Protein AF-A0A841LJJ7-F1 (afdb_monomer)

Solvent-accessible surface area (backbone atoms only — not comparable to full-atom values): 4726 Å² total; per-residue (Å²): 131,89,77,77,69,58,70,66,57,56,50,50,52,50,34,29,34,70,56,77,35,57,70,69,61,43,26,63,75,69,72,41,92,42,69,66,58,50,52,53,54,30,58,75,68,77,44,63,78,45,68,80,69,92,39,73,67,48,51,51,50,51,53,53,54,46,66,66,48,54,68,61,65,76,73,72,122

Nearest PDB structures (foldseek):
  6fal-assembly1_A  TM=4.093E-01  e=2.923E+00  Escherichia coli
  1p4w-assembly1_A  TM=4.399E-01  e=3.825E+00  Erwinia amylovora
  4ldz-assembly1_B  TM=4.469E-01  e=4.091E+00  Bacillus subtilis subsp. subtilis str. 168
  6pax-assembly1_A  TM=3.970E-01  e=5.726E+00  Homo sapiens

pLDDT: mean 83.34, std 13.65, range [39.03, 95.75]

Secondary structure (DSSP, 8-state):
------HHHHHHHHHHHTTSS-HHHHHHHTT-SSHHHHHHHHHHTTPPPPPPP--HHHHHHHHHHHHHHHHHHSS--

Foldseek 3Di:
DPPPDDPVLLVLLVCQLQVVDDQVRSCVVNVHPHVVSSVVVCVVVVGDGHDPPPDPVVVVVVVVVCVVVVVVVVPPD

Radius of gyration: 17.48 Å; Cα contacts (8 Å, |Δi|>4): 49; chains: 1; bounding box: 38×37×41 Å

Structure (mmCIF, N/CA/C/O backbone):
data_AF-A0A841LJJ7-F1
#
_entry.id   AF-A0A841LJJ7-F1
#
loop_
_atom_site.group_PDB
_atom_site.id
_atom_site.type_symbol
_atom_site.label_atom_id
_atom_site.label_alt_id
_atom_site.label_comp_id
_atom_site.label_asym_id
_atom_site.label_entity_id
_atom_site.label_seq_id
_atom_site.pdbx_PDB_ins_code
_atom_site.Cartn_x
_atom_site.Cartn_y
_atom_site.Cartn_z
_atom_site.occupancy
_atom_site.B_iso_or_equiv
_atom_site.auth_seq_id
_atom_site.auth_comp_id
_atom_site.auth_asym_id
_atom_site.auth_atom_id
_atom_site.pdbx_PDB_model_num
ATOM 1 N N . MET A 1 1 ? -11.301 -13.108 21.052 1.00 39.03 1 MET A N 1
ATOM 2 C CA . MET A 1 1 ? -11.456 -11.644 20.950 1.00 39.03 1 MET A CA 1
ATOM 3 C C . MET A 1 1 ? -11.538 -11.322 19.473 1.00 39.03 1 MET A C 1
ATOM 5 O O . MET A 1 1 ? -10.503 -11.265 18.822 1.00 39.03 1 MET A O 1
ATOM 9 N N . ASP A 1 2 ? -12.752 -11.208 18.943 1.00 50.22 2 ASP A N 1
ATOM 10 C CA . ASP A 1 2 ? -13.002 -10.728 17.585 1.00 50.22 2 ASP A CA 1
ATOM 11 C C . ASP A 1 2 ? -12.602 -9.256 17.506 1.00 50.22 2 ASP A C 1
ATOM 13 O O . ASP A 1 2 ? -13.355 -8.358 17.881 1.00 50.22 2 ASP A O 1
ATOM 17 N N . ASN A 1 3 ? -11.358 -9.010 17.099 1.00 53.09 3 ASN A N 1
ATOM 18 C CA . ASN A 1 3 ? -10.831 -7.666 16.931 1.00 53.09 3 ASN A CA 1
ATOM 19 C C . ASN A 1 3 ? -11.243 -7.164 15.542 1.00 53.09 3 ASN A C 1
ATOM 21 O O . ASN A 1 3 ? -10.447 -7.160 14.605 1.00 53.09 3 ASN A O 1
ATOM 25 N N . ALA A 1 4 ? -12.526 -6.833 15.388 1.00 60.94 4 ALA A N 1
ATOM 26 C CA . ALA A 1 4 ? -13.029 -6.201 14.178 1.00 60.94 4 ALA A CA 1
ATOM 27 C C . ALA A 1 4 ? -12.337 -4.841 14.026 1.00 60.94 4 ALA A C 1
ATOM 29 O O . ALA A 1 4 ? -12.575 -3.907 14.793 1.00 60.94 4 ALA A O 1
ATOM 30 N N . LEU A 1 5 ? -11.432 -4.750 13.058 1.00 65.31 5 LEU A N 1
ATOM 31 C CA . LEU A 1 5 ? -10.725 -3.516 12.753 1.00 65.31 5 LEU A CA 1
ATOM 32 C C . LEU A 1 5 ? -11.731 -2.440 12.313 1.00 65.31 5 LEU A C 1
ATOM 34 O O . LEU A 1 5 ? -12.720 -2.767 11.650 1.00 65.31 5 LEU A O 1
ATOM 38 N N . PRO A 1 6 ? -11.478 -1.153 12.615 1.00 80.25 6 PRO A N 1
ATOM 39 C CA . PRO A 1 6 ? -12.294 -0.067 12.088 1.00 80.25 6 PRO A CA 1
ATOM 40 C C . PRO A 1 6 ? -12.394 -0.180 10.561 1.00 80.25 6 PRO A C 1
ATOM 42 O O . PRO A 1 6 ? -11.375 -0.390 9.895 1.00 80.25 6 PRO A O 1
ATOM 45 N N . GLN A 1 7 ? -13.598 -0.035 10.000 1.00 78.62 7 GLN A N 1
ATOM 46 C CA . GLN A 1 7 ? -13.829 -0.182 8.553 1.00 78.62 7 GLN A CA 1
ATOM 47 C C . GLN A 1 7 ? -12.911 0.730 7.720 1.00 78.62 7 GLN A C 1
ATOM 49 O O . GLN A 1 7 ? -12.439 0.333 6.653 1.00 78.62 7 GLN A O 1
ATOM 54 N N . ASP A 1 8 ? -12.578 1.905 8.255 1.00 88.44 8 ASP A N 1
ATOM 55 C CA . ASP A 1 8 ? -11.660 2.864 7.639 1.00 88.44 8 ASP A CA 1
ATOM 56 C C . ASP A 1 8 ? -10.224 2.335 7.552 1.00 88.44 8 ASP A C 1
ATOM 58 O O . ASP A 1 8 ? -9.557 2.501 6.531 1.00 88.44 8 ASP A O 1
ATOM 62 N N . ARG A 1 9 ? -9.748 1.627 8.586 1.00 92.31 9 ARG A N 1
ATOM 63 C CA . ARG A 1 9 ? -8.404 1.029 8.598 1.00 92.31 9 ARG A CA 1
ATOM 64 C C . ARG A 1 9 ? -8.282 -0.032 7.510 1.00 92.31 9 ARG A C 1
ATOM 66 O O . ARG A 1 9 ? -7.313 -0.027 6.754 1.00 92.31 9 ARG A O 1
ATOM 73 N N . VAL A 1 10 ? -9.276 -0.915 7.410 1.00 92.19 10 VAL A N 1
ATOM 74 C CA . VAL A 1 10 ? -9.302 -1.975 6.390 1.00 92.19 10 VAL A CA 1
ATOM 75 C C . VAL A 1 10 ? -9.357 -1.370 4.986 1.00 92.19 10 VAL A C 1
ATOM 77 O O . VAL A 1 10 ? -8.643 -1.830 4.095 1.00 92.19 10 VAL A O 1
ATOM 80 N N . GLN A 1 11 ? -10.146 -0.311 4.773 1.00 94.00 11 GLN A N 1
ATOM 81 C CA . GLN A 1 11 ? -10.171 0.402 3.491 1.00 94.00 11 GLN A CA 1
ATOM 82 C C . GLN A 1 11 ? -8.816 1.021 3.134 1.00 94.00 11 GLN A C 1
ATOM 84 O O . GLN A 1 11 ? -8.368 0.884 1.998 1.00 94.00 11 GLN A O 1
ATOM 89 N N . LEU A 1 12 ? -8.140 1.661 4.089 1.00 95.12 12 LEU A N 1
ATOM 90 C CA . LEU A 1 12 ? -6.823 2.263 3.866 1.00 95.12 12 LEU A CA 1
ATOM 91 C C . LEU A 1 12 ? -5.758 1.214 3.520 1.00 95.12 12 LEU A C 1
ATOM 93 O O . LEU A 1 12 ? -4.961 1.432 2.607 1.00 95.12 12 LEU A O 1
ATOM 97 N N . LEU A 1 13 ? -5.776 0.060 4.192 1.00 95.31 13 LEU A N 1
ATOM 98 C CA . LEU A 1 13 ? -4.885 -1.058 3.876 1.00 95.31 13 LEU A CA 1
ATOM 99 C C . LEU A 1 13 ? -5.168 -1.645 2.492 1.00 95.31 13 LEU A C 1
ATOM 101 O O . LEU A 1 13 ? -4.232 -1.896 1.735 1.00 95.31 13 LEU A O 1
ATOM 105 N N . ARG A 1 14 ? -6.443 -1.799 2.115 1.00 94.62 14 ARG A N 1
ATOM 106 C CA . ARG A 1 14 ? -6.830 -2.241 0.765 1.00 94.62 14 ARG A CA 1
ATOM 107 C C . ARG A 1 14 ? -6.405 -1.241 -0.309 1.00 94.62 14 ARG A C 1
ATOM 109 O O . ARG A 1 14 ? -5.885 -1.659 -1.337 1.00 94.62 14 ARG A O 1
ATOM 116 N N . ALA A 1 15 ? -6.568 0.059 -0.065 1.00 92.62 15 ALA A N 1
ATOM 117 C CA . ALA A 1 15 ? -6.120 1.108 -0.980 1.00 92.62 15 ALA A CA 1
ATOM 118 C C . ALA A 1 15 ? -4.592 1.098 -1.148 1.00 92.62 15 ALA A C 1
ATOM 120 O O . ALA A 1 15 ? -4.089 1.248 -2.263 1.00 92.62 15 ALA A O 1
ATOM 121 N N . TYR A 1 16 ? -3.846 0.868 -0.062 1.00 93.75 16 TYR A N 1
ATOM 122 C CA . TYR A 1 16 ? -2.399 0.671 -0.130 1.00 93.75 16 TYR A CA 1
ATOM 123 C C . TYR A 1 16 ? -2.030 -0.583 -0.931 1.00 93.75 16 TYR A C 1
ATOM 125 O O . TYR A 1 16 ? -1.257 -0.479 -1.878 1.00 93.75 16 TYR A O 1
ATOM 133 N N . ALA A 1 17 ? -2.624 -1.740 -0.622 1.00 92.94 17 ALA A N 1
ATOM 134 C CA . ALA A 1 17 ? -2.377 -3.005 -1.323 1.00 92.94 17 ALA A CA 1
ATOM 135 C C . ALA A 1 17 ? -2.722 -2.934 -2.823 1.00 92.94 17 ALA A C 1
ATOM 137 O O . ALA A 1 17 ? -2.040 -3.529 -3.657 1.00 92.94 17 ALA A O 1
ATOM 138 N N . ALA A 1 18 ? -3.746 -2.159 -3.188 1.00 91.25 18 ALA A N 1
ATOM 139 C CA . ALA A 1 18 ? -4.123 -1.892 -4.573 1.00 91.25 18 ALA A CA 1
ATOM 140 C C . ALA A 1 18 ? -3.196 -0.886 -5.288 1.00 91.25 18 ALA A C 1
ATOM 142 O O . ALA A 1 18 ? -3.386 -0.618 -6.473 1.00 91.25 18 ALA A O 1
ATOM 143 N N . GLY A 1 19 ? -2.216 -0.299 -4.591 1.00 90.00 19 GLY A N 1
ATOM 144 C CA . GLY A 1 19 ? -1.323 0.728 -5.135 1.00 90.00 19 GLY A CA 1
ATOM 145 C C . GLY A 1 19 ? -1.982 2.100 -5.324 1.00 90.00 19 GLY A C 1
ATOM 146 O O . GLY A 1 19 ? -1.409 2.970 -5.973 1.00 90.00 19 GLY A O 1
ATOM 147 N N . GLN A 1 20 ? -3.175 2.311 -4.764 1.00 91.19 20 GLN A N 1
ATOM 148 C CA . GLN A 1 20 ? -3.926 3.572 -4.834 1.00 91.19 20 GLN A CA 1
ATOM 149 C C . GLN A 1 20 ? -3.480 4.575 -3.761 1.00 91.19 20 GLN A C 1
ATOM 151 O O . GLN A 1 20 ? -3.764 5.768 -3.863 1.00 91.19 20 GLN A O 1
ATOM 156 N N . LEU A 1 21 ? -2.783 4.096 -2.728 1.00 89.75 21 LEU A N 1
ATOM 157 C CA . LEU A 1 21 ? -2.230 4.903 -1.649 1.00 89.75 21 LEU A CA 1
ATOM 158 C C . LEU A 1 21 ? -0.710 4.719 -1.593 1.00 89.75 21 LEU A C 1
ATOM 160 O O . LEU A 1 21 ? -0.213 3.597 -1.566 1.00 89.75 21 LEU A O 1
ATOM 164 N N . GLY A 1 22 ? 0.041 5.822 -1.564 1.00 90.62 22 GLY A N 1
ATOM 165 C CA . GLY A 1 22 ? 1.496 5.778 -1.409 1.00 90.62 22 GLY A CA 1
ATOM 166 C C . GLY A 1 22 ? 1.917 5.391 0.012 1.00 90.62 22 GLY A C 1
ATOM 167 O O . GLY A 1 22 ? 1.208 5.688 0.972 1.00 90.62 22 GLY A O 1
ATOM 168 N N . THR A 1 23 ? 3.104 4.792 0.163 1.00 92.12 23 THR A N 1
ATOM 169 C CA . THR A 1 23 ? 3.613 4.282 1.452 1.00 92.12 23 THR A CA 1
ATOM 170 C C . THR A 1 23 ? 3.583 5.320 2.571 1.00 92.12 23 THR A C 1
ATOM 172 O O . THR A 1 23 ? 3.058 5.043 3.643 1.00 92.12 23 THR A O 1
ATOM 175 N N . ARG A 1 24 ? 4.083 6.538 2.326 1.00 93.56 24 ARG A N 1
ATOM 176 C CA . ARG A 1 24 ? 4.095 7.600 3.344 1.00 93.56 24 ARG A CA 1
ATOM 177 C C . ARG A 1 24 ? 2.682 7.986 3.789 1.00 93.56 24 ARG A C 1
ATOM 179 O O . ARG A 1 24 ? 2.417 8.052 4.982 1.00 93.56 24 ARG A O 1
ATOM 186 N N . SER A 1 25 ? 1.770 8.186 2.839 1.00 94.12 25 SER A N 1
ATOM 187 C CA . SER A 1 25 ? 0.379 8.536 3.142 1.00 94.12 25 SER A CA 1
ATOM 188 C C . SER A 1 25 ? -0.369 7.406 3.847 1.00 94.12 25 SER A C 1
ATOM 190 O O . SER A 1 25 ? -1.228 7.684 4.676 1.00 94.12 25 SER A O 1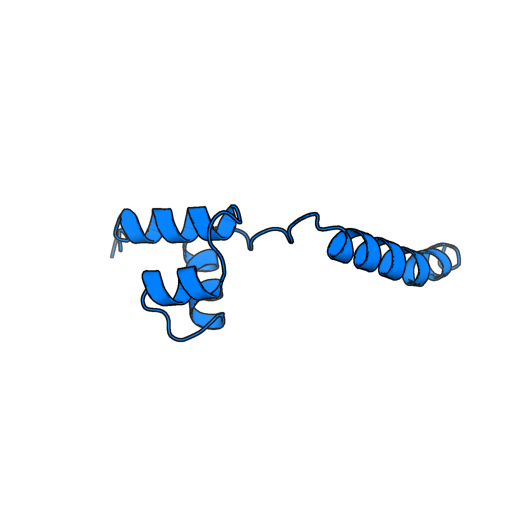
ATOM 192 N N . ALA A 1 26 ? -0.049 6.145 3.543 1.00 94.69 26 ALA A N 1
ATOM 193 C CA . ALA A 1 26 ? -0.580 4.996 4.269 1.00 94.69 26 ALA A CA 1
ATOM 194 C C . ALA A 1 26 ? -0.116 5.006 5.729 1.00 94.69 26 ALA A C 1
ATOM 196 O O . ALA A 1 26 ? -0.959 4.949 6.618 1.00 94.69 26 ALA A O 1
ATOM 197 N N . ILE A 1 27 ? 1.190 5.169 5.970 1.00 95.50 27 ILE A N 1
ATOM 198 C CA . ILE A 1 27 ? 1.773 5.239 7.319 1.00 95.50 27 ILE A CA 1
ATOM 199 C C . ILE A 1 27 ? 1.128 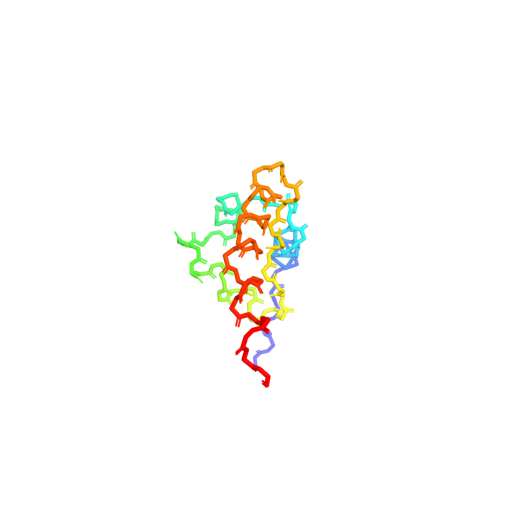6.370 8.135 1.00 95.50 27 ILE A C 1
ATOM 201 O O . ILE A 1 27 ? 0.651 6.130 9.242 1.00 95.50 27 ILE A O 1
ATOM 205 N N . GLU A 1 28 ? 1.037 7.576 7.566 1.00 95.75 28 GLU A N 1
ATOM 206 C CA . GLU A 1 28 ? 0.453 8.747 8.233 1.00 95.75 28 GLU A CA 1
ATOM 207 C C . GLU A 1 28 ? -1.042 8.549 8.554 1.00 95.75 28 GLU A C 1
ATOM 209 O O . GLU A 1 28 ? -1.467 8.796 9.681 1.00 95.75 28 GLU A O 1
ATOM 214 N N . ARG A 1 29 ? -1.851 8.066 7.598 1.00 95.12 29 ARG A N 1
ATOM 215 C CA . ARG A 1 29 ? -3.306 7.891 7.790 1.00 95.12 29 ARG A CA 1
ATOM 216 C C . ARG A 1 29 ? -3.668 6.726 8.706 1.00 95.12 29 ARG A C 1
ATOM 218 O O . ARG A 1 29 ? -4.712 6.768 9.347 1.00 95.12 29 ARG A O 1
ATOM 225 N N . LEU A 1 30 ? -2.833 5.691 8.751 1.00 94.56 30 LEU A N 1
ATOM 226 C CA . LEU A 1 30 ? -3.016 4.534 9.626 1.00 94.56 30 LEU A CA 1
ATOM 227 C C . LEU A 1 30 ? -2.410 4.747 11.023 1.00 94.56 30 LEU A C 1
ATOM 229 O O . LEU A 1 30 ? -2.550 3.869 11.872 1.00 94.56 30 LEU A O 1
ATOM 233 N N . GLY A 1 31 ? -1.742 5.883 11.268 1.00 95.25 31 GLY A N 1
ATOM 234 C CA . GLY A 1 31 ? -1.080 6.172 12.542 1.00 95.25 31 GLY A CA 1
ATOM 235 C C . GLY A 1 31 ? 0.079 5.220 12.851 1.00 95.25 31 GLY A C 1
ATOM 236 O O . GLY A 1 31 ? 0.337 4.917 14.014 1.00 95.25 31 GLY A O 1
ATOM 237 N N . MET A 1 32 ? 0.745 4.704 11.818 1.00 95.31 32 MET A N 1
ATOM 238 C CA . MET A 1 32 ? 1.853 3.757 11.945 1.00 95.31 32 MET A CA 1
ATOM 239 C C . MET A 1 32 ? 3.177 4.495 12.115 1.00 95.31 32 MET A C 1
ATOM 241 O O . MET A 1 32 ? 3.330 5.629 11.659 1.00 95.31 32 MET A O 1
ATOM 245 N N . ARG A 1 33 ? 4.158 3.855 12.758 1.00 94.38 33 ARG A N 1
ATOM 246 C CA . ARG A 1 33 ? 5.468 4.486 12.977 1.00 94.38 33 ARG A CA 1
ATOM 247 C C . ARG A 1 33 ? 6.337 4.405 11.735 1.00 94.38 33 ARG A C 1
ATOM 249 O O . ARG A 1 33 ? 7.051 5.351 11.414 1.00 94.38 33 ARG A O 1
ATOM 256 N N . ASP A 1 34 ? 6.281 3.272 11.048 1.00 94.25 34 ASP A N 1
ATOM 257 C CA . ASP A 1 34 ? 7.146 2.986 9.917 1.00 94.25 34 ASP A CA 1
ATOM 258 C C . ASP A 1 34 ? 6.513 1.997 8.927 1.00 94.25 34 ASP A C 1
ATOM 260 O O . ASP A 1 34 ? 5.348 1.602 9.018 1.00 94.25 34 ASP A O 1
ATOM 264 N N . TYR A 1 35 ? 7.311 1.626 7.930 1.00 92.25 35 TYR A N 1
ATOM 265 C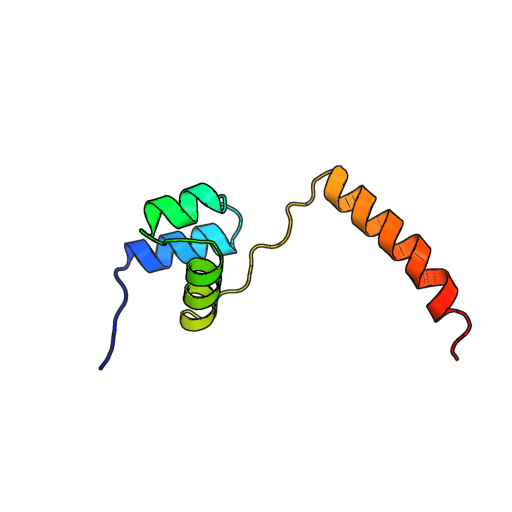 CA . TYR A 1 35 ? 6.927 0.658 6.916 1.00 92.25 35 TYR A CA 1
ATOM 266 C C . TYR A 1 35 ? 6.786 -0.769 7.467 1.00 92.25 35 TYR A C 1
ATOM 268 O O . TYR A 1 35 ? 5.975 -1.528 6.948 1.00 92.25 35 TYR A O 1
ATOM 276 N N . ALA A 1 36 ? 7.533 -1.151 8.506 1.00 95.50 36 ALA A N 1
ATOM 277 C CA . ALA A 1 36 ? 7.432 -2.490 9.079 1.00 95.50 36 ALA A CA 1
ATOM 278 C C . ALA A 1 36 ? 6.072 -2.687 9.761 1.00 95.50 36 ALA A C 1
ATOM 280 O O . ALA A 1 36 ? 5.421 -3.706 9.526 1.00 95.50 36 ALA A O 1
ATOM 281 N N . ASP A 1 37 ? 5.598 -1.682 10.505 1.00 95.75 37 ASP A N 1
ATOM 282 C CA . ASP A 1 37 ? 4.246 -1.665 11.077 1.00 95.75 37 ASP A CA 1
ATOM 283 C C . ASP A 1 37 ? 3.170 -1.825 9.973 1.00 95.75 37 ASP A C 1
ATOM 285 O O . ASP A 1 37 ? 2.200 -2.568 10.144 1.00 95.75 37 ASP A O 1
ATOM 289 N N . LEU A 1 38 ? 3.367 -1.193 8.807 1.00 94.50 38 LEU A N 1
ATOM 290 C CA . LEU A 1 38 ? 2.474 -1.327 7.647 1.00 94.50 38 LEU A CA 1
ATOM 291 C C . LEU A 1 38 ? 2.491 -2.738 7.043 1.00 94.50 38 LEU A C 1
ATOM 293 O O . LEU A 1 38 ? 1.434 -3.285 6.736 1.00 94.50 38 LEU A O 1
ATOM 297 N N . VAL A 1 39 ? 3.667 -3.353 6.898 1.00 94.94 39 VAL A N 1
ATOM 298 C CA . VAL A 1 39 ? 3.800 -4.726 6.379 1.00 94.94 39 VAL A CA 1
ATOM 299 C C . VAL A 1 39 ? 3.136 -5.738 7.313 1.00 94.94 39 VAL A C 1
ATOM 301 O O . VAL A 1 39 ? 2.429 -6.630 6.845 1.00 94.94 39 VAL A O 1
ATOM 304 N N . ILE A 1 40 ? 3.316 -5.584 8.627 1.00 94.06 40 ILE A N 1
ATOM 305 C CA . ILE A 1 40 ? 2.679 -6.448 9.630 1.00 94.06 40 ILE A CA 1
ATOM 306 C C . ILE A 1 40 ? 1.155 -6.338 9.534 1.00 94.06 40 ILE A C 1
ATOM 308 O O . ILE A 1 40 ? 0.467 -7.357 9.535 1.00 94.06 40 ILE A O 1
ATOM 312 N N . ALA A 1 41 ? 0.627 -5.119 9.407 1.00 93.88 41 ALA A N 1
ATOM 313 C CA . ALA A 1 41 ? -0.808 -4.896 9.275 1.00 93.88 41 ALA A CA 1
ATOM 314 C C . ALA A 1 41 ? -1.399 -5.546 8.017 1.00 93.88 41 ALA A C 1
ATOM 316 O O . ALA A 1 41 ? -2.463 -6.148 8.094 1.00 93.88 41 ALA A O 1
ATOM 317 N N . LEU A 1 42 ? -0.704 -5.480 6.878 1.00 94.50 42 LEU A N 1
ATOM 318 C CA . LEU A 1 42 ? -1.140 -6.162 5.655 1.00 94.50 42 LEU A CA 1
ATOM 319 C C . LEU A 1 42 ? -1.181 -7.681 5.838 1.00 94.50 42 LEU A C 1
ATOM 321 O O . LEU A 1 42 ? -2.155 -8.311 5.441 1.00 94.50 42 LEU A O 1
ATOM 325 N N . ALA A 1 43 ? -0.166 -8.256 6.487 1.00 93.62 43 ALA A N 1
ATOM 326 C CA . ALA A 1 43 ? -0.114 -9.691 6.752 1.00 93.62 43 ALA A CA 1
ATOM 327 C C . ALA A 1 43 ? -1.233 -10.157 7.700 1.00 93.62 43 ALA A C 1
ATOM 329 O O . ALA A 1 43 ? -1.794 -11.230 7.504 1.00 93.62 43 ALA A O 1
ATOM 330 N N . GLN A 1 44 ? -1.580 -9.352 8.709 1.00 94.12 44 GLN A N 1
ATOM 331 C CA . GLN 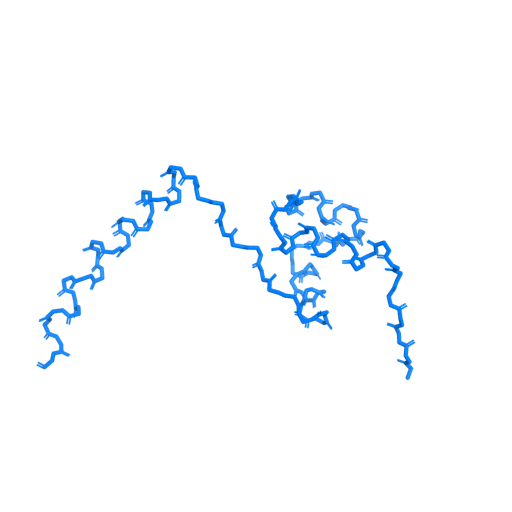A 1 44 ? -2.692 -9.643 9.623 1.00 94.12 44 GLN A CA 1
ATOM 332 C C . GLN A 1 44 ? -4.056 -9.655 8.919 1.00 94.12 44 GLN A C 1
ATOM 334 O O . GLN A 1 44 ? -4.948 -10.384 9.343 1.00 94.12 44 GLN A O 1
ATOM 339 N N . ASP A 1 45 ? -4.202 -8.862 7.857 1.00 92.12 45 ASP A N 1
ATOM 340 C CA . ASP A 1 45 ? -5.431 -8.711 7.073 1.00 92.12 45 ASP A CA 1
ATOM 341 C C . ASP A 1 45 ? -5.453 -9.578 5.792 1.00 92.12 45 ASP A C 1
ATOM 343 O O . ASP A 1 45 ? -6.343 -9.413 4.956 1.00 92.12 45 ASP A O 1
ATOM 347 N N . ASP A 1 46 ? -4.487 -10.492 5.627 1.00 92.88 46 ASP A N 1
ATOM 348 C CA . ASP A 1 46 ? -4.296 -11.337 4.430 1.00 92.88 46 ASP A CA 1
ATOM 349 C C . ASP A 1 46 ? -4.237 -10.526 3.116 1.00 92.88 46 ASP A C 1
ATOM 351 O O . ASP A 1 46 ? -4.767 -10.897 2.065 1.00 92.88 46 ASP A O 1
ATOM 355 N N . LEU A 1 47 ? -3.598 -9.354 3.180 1.00 92.56 47 LEU A N 1
ATOM 356 C CA . LEU A 1 47 ? -3.398 -8.456 2.049 1.00 92.56 47 LEU A CA 1
ATOM 357 C C . LEU A 1 47 ? -1.971 -8.571 1.508 1.00 92.56 47 LEU A C 1
ATOM 359 O O . LEU A 1 47 ? -0.984 -8.553 2.243 1.00 92.56 47 LEU A O 1
ATOM 363 N N . GLY A 1 48 ? -1.860 -8.635 0.182 1.00 89.19 48 GLY A N 1
ATOM 364 C CA . GLY A 1 48 ? -0.573 -8.609 -0.506 1.00 89.19 48 GLY A CA 1
ATOM 365 C C . GLY A 1 48 ? 0.086 -7.228 -0.478 1.00 89.19 48 GLY A C 1
ATOM 366 O O . GLY A 1 48 ? -0.576 -6.195 -0.368 1.00 89.19 48 GLY A O 1
ATOM 367 N N . LEU A 1 49 ? 1.409 -7.207 -0.645 1.00 88.38 49 LEU A N 1
ATOM 368 C CA . LEU A 1 49 ? 2.140 -5.966 -0.899 1.00 88.38 49 LEU A CA 1
ATOM 369 C C . LEU A 1 49 ? 1.722 -5.369 -2.251 1.00 88.38 49 LEU A C 1
ATOM 371 O O . LEU A 1 49 ? 1.488 -6.130 -3.200 1.00 88.38 49 LEU A O 1
ATOM 375 N N . PRO A 1 50 ? 1.671 -4.029 -2.374 1.00 84.00 50 PRO A N 1
ATOM 376 C CA . PRO A 1 50 ? 1.378 -3.401 -3.648 1.00 84.00 50 PRO A CA 1
ATOM 377 C C . PRO A 1 50 ? 2.380 -3.853 -4.697 1.00 84.00 50 PRO A C 1
ATOM 379 O O . PRO A 1 50 ? 3.597 -3.855 -4.479 1.00 84.00 50 PRO A O 1
ATOM 382 N N . LYS A 1 51 ? 1.858 -4.216 -5.869 1.00 75.38 51 LYS A N 1
ATOM 383 C CA . LYS A 1 51 ? 2.717 -4.453 -7.022 1.00 75.38 51 LYS A CA 1
ATOM 384 C C . LYS A 1 51 ? 3.445 -3.147 -7.350 1.00 75.38 51 LYS A C 1
ATOM 38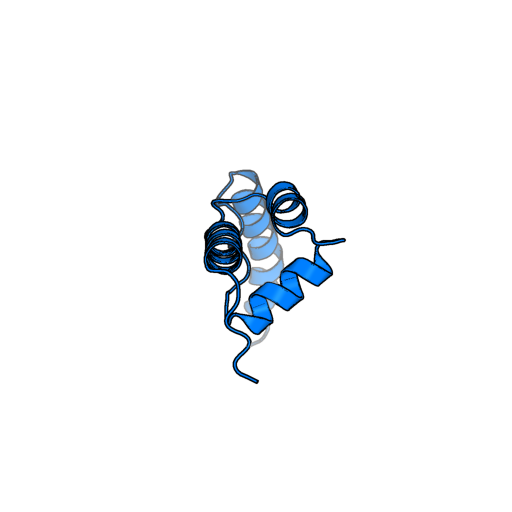6 O O . LYS A 1 51 ? 2.816 -2.085 -7.321 1.00 75.38 51 LYS A O 1
ATOM 391 N N . PRO A 1 52 ? 4.747 -3.200 -7.673 1.00 70.38 52 PRO A N 1
ATOM 392 C CA . PRO A 1 52 ? 5.434 -2.037 -8.206 1.00 70.38 52 PRO A CA 1
ATOM 393 C C . PRO A 1 52 ? 4.638 -1.493 -9.392 1.00 70.38 52 PRO A C 1
ATOM 395 O O . PRO A 1 52 ? 4.215 -2.263 -10.255 1.00 70.38 52 PRO A O 1
ATOM 398 N N . ALA A 1 53 ? 4.422 -0.180 -9.435 1.00 68.19 53 ALA A N 1
ATOM 399 C CA . ALA A 1 53 ? 3.796 0.441 -10.592 1.00 68.19 53 ALA A CA 1
ATOM 400 C C . ALA A 1 53 ? 4.620 0.125 -11.853 1.00 68.19 53 ALA A C 1
ATOM 40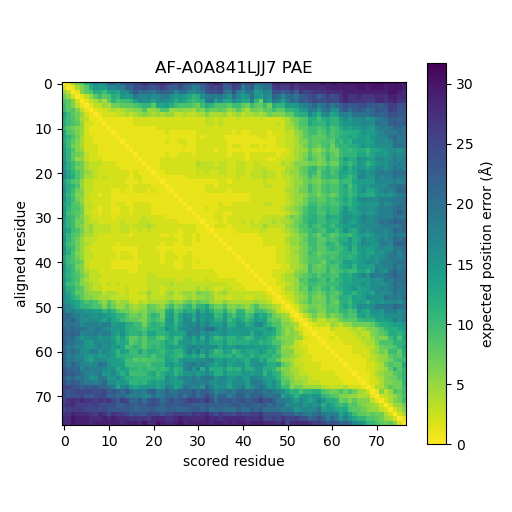2 O O . ALA A 1 53 ? 5.856 0.181 -11.811 1.00 68.19 53 ALA A O 1
ATOM 403 N N . GLU A 1 54 ? 3.948 -0.162 -12.975 1.00 69.00 54 GLU A N 1
ATOM 404 C CA . GLU A 1 54 ? 4.561 -0.370 -14.299 1.00 69.00 54 GLU A CA 1
ATOM 405 C C . GLU A 1 54 ? 5.096 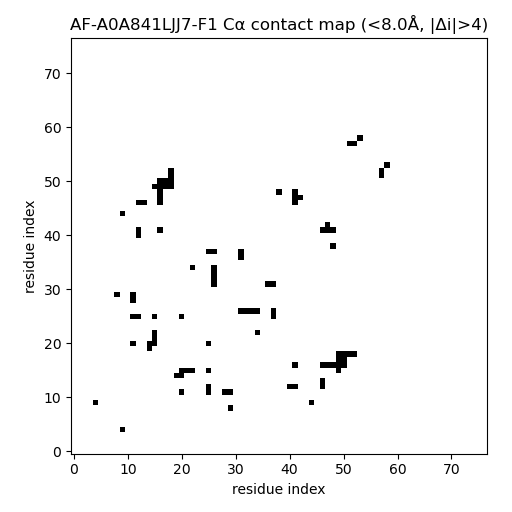0.947 -14.879 1.00 69.00 54 GLU A C 1
ATOM 407 O O . GLU A 1 54 ? 4.705 1.434 -15.935 1.00 69.00 54 GLU A O 1
ATOM 412 N N . THR A 1 55 ? 6.009 1.570 -14.149 1.00 70.25 55 THR A N 1
ATOM 413 C CA . THR A 1 55 ? 6.740 2.744 -14.605 1.00 70.25 55 THR A CA 1
ATOM 414 C C . THR A 1 55 ? 7.791 2.328 -15.630 1.00 70.25 55 THR A C 1
ATOM 416 O O . THR A 1 55 ? 8.302 1.204 -15.610 1.00 70.25 55 THR A O 1
ATOM 419 N N . SER A 1 56 ? 8.186 3.259 -16.498 1.00 72.81 56 SER A N 1
ATOM 420 C CA . SER A 1 56 ? 9.299 3.054 -17.434 1.00 72.81 56 SER A CA 1
ATOM 421 C C . SER A 1 56 ? 10.585 2.618 -16.715 1.00 72.81 56 SER A C 1
ATOM 423 O O . SER A 1 56 ? 11.296 1.734 -17.192 1.00 72.81 56 SER A O 1
ATOM 425 N N . ALA A 1 57 ? 10.843 3.163 -15.522 1.00 75.25 57 ALA A N 1
ATOM 426 C CA . ALA A 1 57 ? 11.951 2.757 -14.660 1.00 75.25 57 ALA A CA 1
ATOM 427 C C . ALA A 1 57 ? 11.809 1.310 -14.149 1.00 75.25 57 ALA A C 1
ATOM 4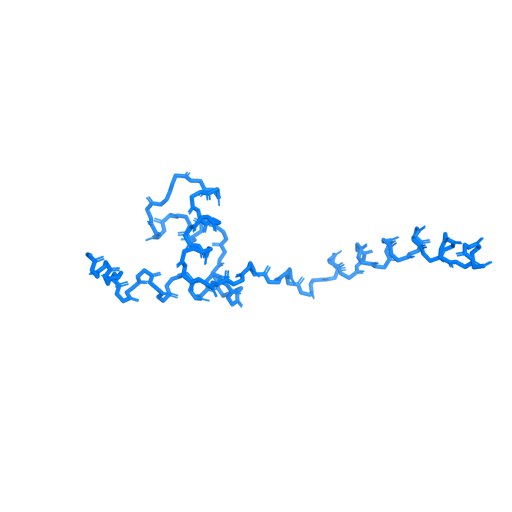29 O O . ALA A 1 57 ? 12.783 0.555 -14.162 1.00 75.25 57 ALA A O 1
ATOM 430 N N . HIS A 1 58 ? 10.605 0.893 -13.741 1.00 73.44 58 HIS A N 1
ATOM 431 C CA . HIS A 1 58 ? 10.338 -0.490 -13.341 1.00 73.44 58 HIS A CA 1
ATOM 432 C C . HIS A 1 58 ? 10.584 -1.467 -14.500 1.00 73.44 58 HIS A C 1
ATOM 434 O O . HIS A 1 58 ? 11.300 -2.454 -14.329 1.00 73.44 58 HIS A O 1
ATOM 440 N N . MET A 1 59 ? 10.086 -1.148 -15.698 1.00 78.06 59 MET A N 1
ATOM 441 C CA . MET A 1 59 ? 10.324 -1.937 -16.912 1.00 78.06 59 MET A CA 1
ATOM 442 C C . MET A 1 59 ? 11.813 -2.041 -17.257 1.00 78.06 59 MET A C 1
ATOM 444 O O . MET A 1 59 ? 12.303 -3.135 -17.545 1.00 78.06 59 MET A O 1
ATOM 448 N N . ALA A 1 60 ? 12.560 -0.939 -17.154 1.00 80.75 60 ALA A N 1
ATOM 449 C CA . ALA A 1 60 ? 14.004 -0.937 -17.375 1.00 80.75 60 ALA A CA 1
ATOM 450 C C . ALA A 1 60 ? 14.753 -1.824 -1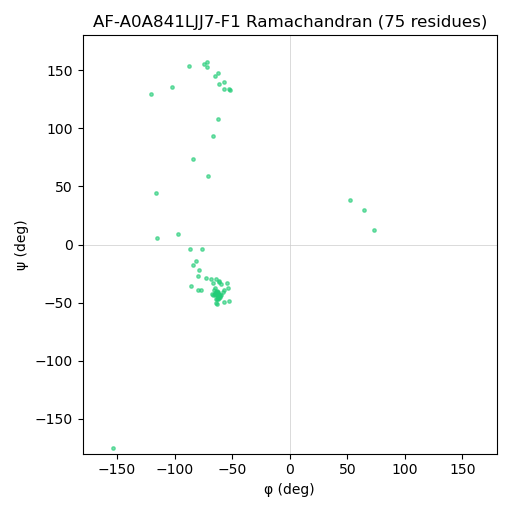6.362 1.00 80.75 60 ALA A C 1
ATOM 452 O O . ALA A 1 60 ? 15.650 -2.582 -16.742 1.00 80.75 60 ALA A O 1
ATOM 453 N N . HIS A 1 61 ? 14.368 -1.789 -15.081 1.00 82.00 61 HIS A N 1
ATOM 454 C CA . HIS A 1 61 ? 14.940 -2.666 -14.057 1.00 82.00 61 HIS A CA 1
ATOM 455 C C . HIS A 1 61 ? 14.625 -4.144 -14.305 1.00 82.00 61 HIS A C 1
ATOM 457 O O . HIS A 1 61 ? 15.530 -4.975 -14.214 1.00 82.00 61 HIS A O 1
ATOM 463 N N . VAL A 1 62 ? 13.385 -4.478 -14.672 1.00 83.69 62 VAL A N 1
ATOM 464 C CA . VAL A 1 62 ? 12.993 -5.854 -15.017 1.00 83.69 62 VAL A CA 1
ATOM 465 C C . VAL A 1 62 ? 13.775 -6.355 -16.234 1.00 83.69 62 VAL A C 1
ATOM 467 O O . VAL A 1 62 ? 14.299 -7.471 -16.207 1.00 83.69 62 VAL A O 1
ATOM 470 N N . ALA A 1 63 ? 13.912 -5.534 -17.279 1.00 84.19 63 ALA A N 1
ATOM 471 C CA . ALA A 1 63 ? 14.691 -5.873 -18.468 1.00 84.19 63 ALA A CA 1
ATOM 472 C C . ALA A 1 63 ? 16.169 -6.132 -18.127 1.00 84.19 63 ALA A C 1
ATOM 474 O O . ALA A 1 63 ? 16.733 -7.146 -18.546 1.00 84.19 63 ALA A O 1
ATOM 475 N N . ARG A 1 64 ? 16.778 -5.274 -17.296 1.00 84.12 64 ARG A N 1
ATOM 476 C CA . ARG A 1 64 ? 18.158 -5.453 -16.821 1.00 84.12 64 ARG A CA 1
ATOM 477 C C . ARG A 1 64 ? 18.316 -6.731 -15.994 1.00 84.12 64 ARG A C 1
ATOM 479 O O . ARG A 1 64 ? 19.256 -7.487 -16.226 1.00 84.12 64 ARG A O 1
ATOM 486 N N . ALA A 1 65 ? 17.401 -7.002 -15.065 1.00 84.50 65 ALA A N 1
ATOM 487 C CA . ALA A 1 65 ? 17.434 -8.219 -14.256 1.00 84.50 65 ALA A CA 1
ATOM 488 C C . ALA A 1 65 ? 17.326 -9.483 -15.125 1.00 84.50 65 ALA A C 1
ATOM 490 O O . ALA A 1 65 ? 18.099 -10.426 -14.947 1.00 84.50 65 ALA A O 1
ATOM 491 N N . ARG A 1 66 ? 16.429 -9.487 -16.122 1.00 84.00 66 ARG A N 1
ATOM 492 C CA . ARG A 1 66 ? 16.303 -10.594 -17.084 1.00 84.00 66 ARG A CA 1
ATOM 493 C C . ARG A 1 66 ? 17.591 -10.821 -17.872 1.00 84.00 66 ARG A C 1
ATOM 495 O O . ARG A 1 66 ? 18.009 -11.968 -17.986 1.00 84.00 66 ARG A O 1
ATOM 502 N N . ALA A 1 67 ? 18.248 -9.764 -18.348 1.00 85.12 67 ALA A N 1
ATOM 503 C CA . ALA A 1 67 ? 19.508 -9.883 -19.085 1.00 85.12 67 ALA A CA 1
ATOM 504 C C . ALA A 1 67 ? 20.641 -10.519 -18.254 1.00 85.12 67 ALA A C 1
ATOM 506 O O . ALA A 1 67 ? 21.484 -11.219 -18.806 1.00 85.12 67 ALA A O 1
ATOM 507 N N . ILE A 1 68 ? 20.649 -10.321 -16.931 1.00 85.44 68 ILE A N 1
ATOM 508 C CA . ILE A 1 68 ? 21.637 -10.932 -16.024 1.00 85.44 68 ILE A CA 1
ATOM 509 C C . ILE A 1 68 ? 21.319 -12.412 -15.758 1.00 85.44 68 ILE A C 1
ATOM 511 O O . ILE A 1 68 ? 22.226 -13.240 -15.671 1.00 85.44 68 ILE A O 1
ATOM 515 N N . LEU A 1 69 ? 20.037 -12.752 -15.601 1.00 84.12 69 LEU A N 1
ATOM 516 C CA . LEU A 1 69 ? 19.604 -14.086 -15.172 1.00 84.12 69 LEU A CA 1
ATOM 517 C C . LEU A 1 69 ? 19.458 -15.084 -16.330 1.00 84.12 69 LEU A C 1
ATOM 519 O O . LEU A 1 69 ? 19.790 -16.257 -16.168 1.00 84.12 69 LEU A O 1
ATOM 523 N N . GLN A 1 70 ? 19.004 -14.641 -17.506 1.00 74.00 70 GLN A N 1
ATOM 524 C CA . GLN A 1 70 ? 18.775 -15.514 -18.666 1.00 74.00 70 GLN A CA 1
ATOM 525 C C . GLN A 1 70 ? 20.018 -16.291 -19.140 1.00 74.00 70 GLN A C 1
ATOM 527 O O . GLN A 1 70 ? 19.876 -17.481 -19.428 1.00 74.00 70 GLN A O 1
ATOM 532 N N . PRO A 1 71 ? 21.235 -15.711 -19.177 1.00 74.00 71 PRO A N 1
ATOM 533 C CA . PRO A 1 71 ? 22.436 -16.459 -19.546 1.00 74.00 71 PRO A CA 1
ATOM 534 C C . PRO A 1 71 ? 22.731 -17.619 -18.588 1.00 74.00 71 PRO A C 1
ATOM 536 O O . PRO A 1 71 ? 23.234 -18.655 -19.007 1.00 74.00 71 PRO A O 1
ATOM 539 N N . ARG A 1 72 ? 22.386 -17.473 -17.302 1.00 63.22 72 ARG A N 1
ATOM 540 C CA . ARG A 1 72 ? 22.674 -18.473 -16.260 1.00 63.22 72 ARG A CA 1
ATOM 541 C C . ARG A 1 72 ? 21.696 -19.645 -16.267 1.00 63.22 72 ARG A C 1
ATOM 543 O O . ARG A 1 72 ? 22.073 -20.744 -15.889 1.00 63.22 72 ARG A O 1
ATOM 550 N N . LEU A 1 73 ? 20.468 -19.428 -16.735 1.00 61.06 73 LEU A N 1
ATOM 551 C CA . LEU A 1 73 ? 19.451 -20.478 -16.861 1.00 61.06 73 LEU A CA 1
ATOM 552 C C . LEU A 1 73 ? 19.667 -21.365 -18.096 1.00 61.06 73 LEU A C 1
ATOM 554 O O . LEU A 1 73 ? 19.196 -22.494 -18.131 1.00 61.06 73 LEU A O 1
ATOM 558 N N . ARG A 1 74 ? 20.394 -20.872 -19.105 1.00 60.31 74 ARG A N 1
ATOM 559 C CA . ARG A 1 74 ? 20.632 -21.587 -20.368 1.00 60.31 74 ARG A CA 1
ATOM 560 C C . ARG A 1 74 ? 21.764 -22.624 -20.294 1.00 60.31 74 ARG A C 1
ATOM 562 O O . ARG A 1 74 ? 21.875 -23.446 -21.195 1.00 60.31 74 ARG A O 1
ATOM 569 N N . HIS A 1 75 ? 22.586 -22.588 -19.245 1.00 58.94 75 HIS A N 1
ATOM 570 C CA . HIS A 1 75 ? 23.763 -23.455 -19.074 1.00 58.94 75 HIS A CA 1
ATOM 571 C C . HIS A 1 75 ? 23.664 -24.431 -17.888 1.00 58.94 75 HIS A C 1
ATOM 573 O O . HIS A 1 75 ? 24.641 -25.108 -17.590 1.00 58.94 75 HIS A O 1
ATOM 579 N N . GLY A 1 76 ? 22.520 -24.494 -17.202 1.00 57.19 76 GLY A N 1
ATOM 580 C CA . GLY A 1 76 ? 22.311 -25.341 -16.021 1.00 57.19 76 GLY A CA 1
ATOM 581 C C . GLY A 1 76 ? 21.247 -26.420 -16.221 1.00 57.19 76 GLY A C 1
ATOM 582 O O . GLY A 1 76 ? 20.389 -26.561 -15.353 1.00 57.19 76 GLY A O 1
ATOM 583 N N . GLY A 1 77 ? 21.262 -27.105 -17.368 1.00 49.31 77 GLY A N 1
ATOM 584 C CA . GLY A 1 77 ? 20.398 -28.247 -17.686 1.00 49.31 77 GLY A CA 1
ATOM 585 C C . GLY A 1 77 ? 21.219 -29.485 -17.999 1.00 49.31 77 GLY A C 1
ATOM 586 O O . GLY A 1 77 ? 22.298 -29.307 -18.609 1.00 49.31 77 GLY A O 1
#

Organism: NCBI:txid1070431

Sequence (77 aa):
MDNALPQDRVQLLRAYAAGQLGTRSAIERLGMRDYADLVIALAQDDLGLPKPAETSAHMAHVARARAILQPRLRHGG

Mean predicted aligned error: 9.69 Å